Protein AF-A0A3B4TN35-F1 (afdb_monomer)

Organism: Seriola dumerili (NCBI:txid41447)

Foldseek 3Di:
DVVVVVVVVVCVVCCVPPPVCVVPVVVVVVVVVVCPPPPVVVVDDPDPDPPCPPDDD

Secondary structure (DSSP, 8-state):
-HHHHHHHHHHHHHHHHHTHHHH-GGGGHHHHHHTTT--HHHH--S------TT---

Mean predicted aligned error: 9.97 Å

Solvent-accessible surface area (backbone atoms only — not comparable to full-atom values): 3804 Å² total; per-residue (Å²): 109,70,68,61,54,50,54,52,51,53,50,61,71,43,35,72,74,63,48,48,59,73,72,46,52,76,82,48,48,65,56,54,64,77,45,60,92,62,59,63,83,82,70,56,83,86,67,78,85,83,83,60,93,78,66,82,132

pLDDT: mean 80.71, std 14.08, range [55.28, 97.75]

InterPro domains:
  IPR027917 MITRAC7/Phoenixin [PF15061] (2-46)
  IPR027917 MITRAC7/Phoenixin [PTHR34923] (2-56)

Radius of gyration: 17.11 Å; Cα contacts (8 Å, |Δi|>4): 4; chains: 1; bounding box: 42×20×42 Å

Sequence (57 aa):
FVFGGFITAVAAAFYPIFFHPLTHNEEYEVQKMNRAGINQADIQPVVKIWSDPFKPS

Structure (mmCIF, N/CA/C/O backbone):
data_AF-A0A3B4TN35-F1
#
_entry.id   AF-A0A3B4TN35-F1
#
loop_
_atom_site.group_PDB
_atom_site.id
_atom_site.type_symbol
_atom_site.label_atom_id
_atom_site.label_alt_id
_atom_site.label_comp_id
_atom_site.label_asym_id
_atom_site.label_entity_id
_atom_site.label_seq_id
_atom_site.pdbx_PDB_ins_code
_atom_site.Cartn_x
_atom_site.Cartn_y
_atom_site.Cartn_z
_atom_site.occupancy
_atom_site.B_iso_or_equiv
_atom_site.auth_seq_id
_atom_site.auth_comp_id
_atom_site.auth_asym_id
_atom_site.auth_atom_id
_atom_site.pdbx_PDB_model_num
ATOM 1 N N . PHE A 1 1 ? 16.049 -7.823 -21.787 1.00 69.94 1 PHE A N 1
ATOM 2 C CA . PHE A 1 1 ? 16.252 -6.600 -20.981 1.00 69.94 1 PHE A CA 1
ATOM 3 C C . PHE A 1 1 ? 15.006 -5.722 -20.876 1.00 69.94 1 PHE A C 1
ATOM 5 O O . PHE A 1 1 ? 14.615 -5.440 -19.754 1.00 69.94 1 PHE A O 1
ATOM 12 N N . VAL A 1 2 ? 14.331 -5.358 -21.978 1.00 89.25 2 VAL A N 1
ATOM 13 C CA . VAL A 1 2 ? 13.135 -4.478 -21.947 1.00 89.25 2 VAL A CA 1
ATOM 14 C C . VAL A 1 2 ? 12.017 -4.993 -21.027 1.00 89.25 2 VAL A C 1
ATOM 16 O O . VAL A 1 2 ? 11.530 -4.251 -20.182 1.00 89.25 2 VAL A O 1
ATOM 19 N N . PHE A 1 3 ? 11.659 -6.276 -21.130 1.00 92.44 3 PHE A N 1
ATOM 20 C CA . PHE A 1 3 ? 10.577 -6.851 -20.325 1.00 92.44 3 PHE A CA 1
ATOM 21 C C . PHE A 1 3 ? 10.876 -6.849 -18.815 1.00 92.44 3 PHE A C 1
ATOM 23 O O . PHE A 1 3 ? 10.031 -6.456 -18.021 1.00 92.44 3 PHE A O 1
ATOM 30 N N . GLY A 1 4 ? 12.104 -7.204 -18.418 1.00 96.00 4 GLY A N 1
ATOM 31 C CA . GLY A 1 4 ? 12.516 -7.161 -17.011 1.00 96.00 4 GLY A CA 1
ATOM 32 C C . GLY A 1 4 ? 12.492 -5.741 -16.440 1.00 96.00 4 GLY A C 1
ATOM 33 O O . GLY A 1 4 ? 11.953 -5.529 -15.361 1.00 96.00 4 GLY A O 1
ATOM 34 N N . GLY A 1 5 ? 12.990 -4.756 -17.198 1.00 96.44 5 GLY A N 1
ATOM 35 C CA . GLY A 1 5 ? 12.939 -3.347 -16.793 1.00 96.44 5 GLY A CA 1
ATOM 36 C C . GLY A 1 5 ? 11.510 -2.824 -16.625 1.00 96.44 5 GLY A C 1
ATOM 37 O O . GLY A 1 5 ? 11.231 -2.105 -15.669 1.00 96.44 5 GLY A O 1
ATOM 38 N N . PHE A 1 6 ? 10.592 -3.235 -17.506 1.00 96.31 6 PHE A N 1
ATOM 39 C CA . PHE A 1 6 ? 9.177 -2.878 -17.402 1.00 96.31 6 PHE A CA 1
ATOM 40 C C . PHE A 1 6 ? 8.526 -3.438 -16.130 1.00 96.31 6 PHE A C 1
ATOM 42 O O . PHE A 1 6 ? 7.907 -2.681 -15.385 1.00 96.31 6 PHE A O 1
ATOM 49 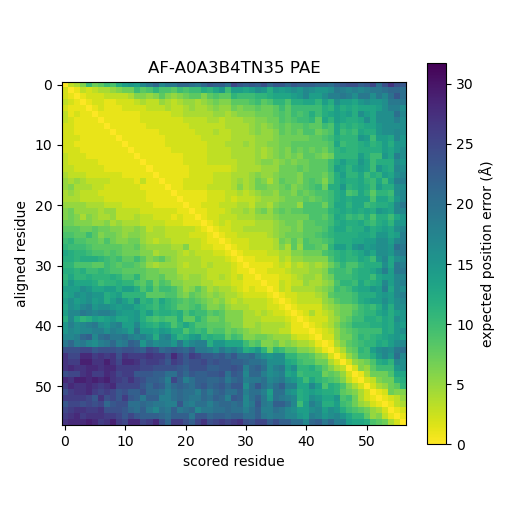N N . ILE A 1 7 ? 8.712 -4.730 -15.832 1.00 97.50 7 ILE A N 1
ATOM 50 C CA . ILE A 1 7 ? 8.164 -5.342 -14.609 1.00 97.50 7 ILE A CA 1
ATOM 51 C C . ILE A 1 7 ? 8.731 -4.671 -13.352 1.00 97.50 7 ILE A C 1
ATOM 53 O O . ILE A 1 7 ? 7.975 -4.373 -12.429 1.00 97.50 7 ILE A O 1
ATOM 57 N N . THR A 1 8 ? 10.030 -4.358 -13.330 1.00 97.06 8 THR A N 1
ATOM 58 C CA . THR A 1 8 ? 10.650 -3.631 -12.211 1.00 97.06 8 THR A CA 1
ATOM 59 C C . THR A 1 8 ? 10.044 -2.241 -12.023 1.00 97.06 8 THR A C 1
ATOM 61 O O . THR A 1 8 ? 9.747 -1.860 -10.894 1.00 9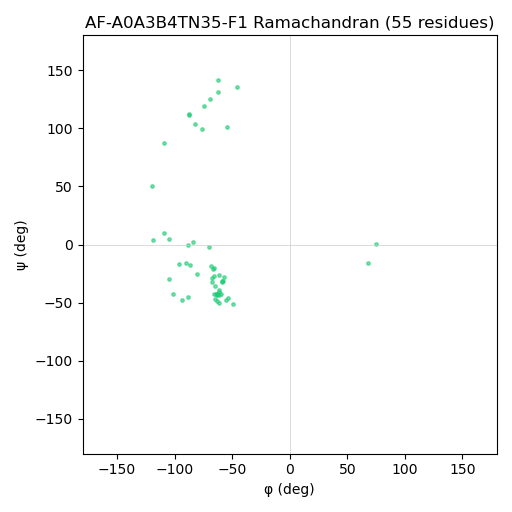7.06 8 THR A O 1
ATOM 64 N N . ALA A 1 9 ? 9.817 -1.490 -13.106 1.00 97.50 9 ALA A N 1
ATOM 65 C CA . ALA A 1 9 ? 9.199 -0.166 -13.031 1.00 97.50 9 ALA A CA 1
ATOM 66 C C . ALA A 1 9 ? 7.763 -0.230 -12.485 1.00 97.50 9 ALA A C 1
ATOM 68 O O . ALA A 1 9 ? 7.395 0.569 -11.625 1.00 97.50 9 ALA A O 1
ATOM 69 N N . VAL A 1 10 ? 6.974 -1.212 -12.933 1.00 97.75 10 VAL A N 1
ATOM 70 C CA . VAL A 1 10 ? 5.615 -1.454 -12.426 1.00 97.75 10 VAL A CA 1
ATOM 71 C C . VAL A 1 10 ? 5.651 -1.787 -10.933 1.00 97.75 10 VAL A C 1
ATOM 73 O O . VAL A 1 10 ? 4.956 -1.148 -10.147 1.00 97.75 10 VAL A O 1
ATOM 76 N N . ALA A 1 11 ? 6.494 -2.733 -10.512 1.00 96.81 11 ALA A N 1
ATOM 77 C CA . ALA A 1 11 ? 6.609 -3.113 -9.105 1.00 96.81 11 ALA A CA 1
ATOM 78 C C . ALA A 1 11 ? 7.032 -1.931 -8.216 1.00 96.81 11 ALA A C 1
ATOM 80 O O . ALA A 1 11 ? 6.449 -1.726 -7.153 1.00 96.81 11 ALA A O 1
ATOM 81 N N . ALA A 1 12 ? 7.989 -1.119 -8.672 1.00 97.19 12 ALA A N 1
ATOM 82 C CA . ALA A 1 12 ? 8.437 0.071 -7.953 1.00 97.19 12 ALA A CA 1
ATOM 83 C C . ALA A 1 12 ? 7.316 1.111 -7.792 1.00 97.19 12 ALA A C 1
ATOM 85 O O . ALA A 1 12 ? 7.144 1.658 -6.705 1.00 97.19 12 ALA A O 1
ATOM 86 N N . ALA A 1 13 ? 6.521 1.348 -8.840 1.00 97.31 13 ALA A N 1
ATOM 87 C CA . ALA A 1 13 ? 5.397 2.282 -8.786 1.00 97.31 13 ALA A CA 1
ATOM 88 C C . ALA A 1 13 ? 4.297 1.829 -7.809 1.00 97.31 13 ALA A C 1
ATOM 90 O O . ALA A 1 13 ? 3.684 2.657 -7.137 1.00 97.31 13 ALA A O 1
ATOM 91 N N . PHE A 1 14 ? 4.059 0.519 -7.706 1.00 96.81 14 PHE A N 1
ATOM 92 C CA . PHE A 1 14 ? 3.011 -0.047 -6.853 1.00 96.81 14 PHE A CA 1
ATOM 93 C C . PHE A 1 14 ? 3.458 -0.379 -5.421 1.00 96.81 14 PHE A C 1
ATOM 95 O O . PHE A 1 14 ? 2.603 -0.539 -4.547 1.00 96.81 14 PHE A O 1
ATOM 102 N N . TYR A 1 15 ? 4.765 -0.447 -5.148 1.00 95.25 15 TYR A N 1
ATOM 103 C CA . TYR A 1 15 ? 5.306 -0.722 -3.813 1.00 95.25 15 TYR A CA 1
ATOM 104 C C . TYR A 1 15 ? 4.697 0.144 -2.691 1.00 95.25 15 TYR A C 1
ATOM 106 O O . TYR A 1 15 ? 4.211 -0.435 -1.713 1.00 95.25 15 TYR A O 1
ATOM 114 N N . PRO A 1 16 ? 4.636 1.489 -2.804 1.00 94.56 16 PRO A N 1
ATOM 115 C CA . PRO A 1 16 ? 4.074 2.321 -1.739 1.00 94.56 16 PRO A CA 1
ATOM 116 C C . PRO A 1 16 ? 2.557 2.159 -1.551 1.00 94.56 16 PRO A C 1
ATOM 118 O O . PRO A 1 16 ? 2.042 2.534 -0.505 1.00 94.56 16 PRO A O 1
ATOM 121 N N . ILE A 1 17 ? 1.834 1.615 -2.535 1.00 93.25 17 ILE A N 1
ATOM 122 C CA . ILE A 1 17 ? 0.368 1.487 -2.492 1.00 93.25 17 ILE A CA 1
ATOM 123 C C . ILE A 1 17 ? -0.041 0.171 -1.831 1.00 93.25 17 ILE A C 1
ATOM 125 O O . ILE A 1 17 ? -0.938 0.157 -0.993 1.00 93.25 17 ILE A O 1
ATOM 129 N N . PHE A 1 18 ? 0.605 -0.936 -2.206 1.00 89.31 18 PHE A N 1
ATOM 130 C CA . PHE A 1 18 ? 0.209 -2.262 -1.727 1.00 89.31 18 PHE A CA 1
ATOM 131 C C . PHE A 1 18 ? 1.090 -2.790 -0.604 1.00 89.31 18 PHE A C 1
ATOM 133 O O . PHE A 1 18 ? 0.572 -3.364 0.342 1.00 89.31 1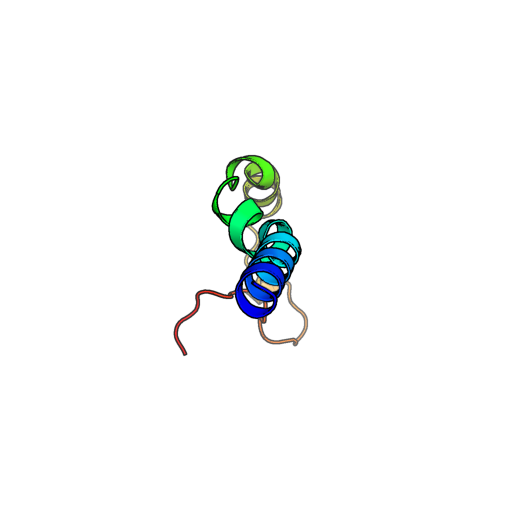8 PHE A O 1
ATOM 140 N N . PHE A 1 19 ? 2.410 -2.630 -0.697 1.00 91.06 19 PHE A N 1
ATOM 141 C CA . PHE A 1 19 ? 3.331 -3.330 0.199 1.00 91.06 19 PHE A CA 1
ATOM 142 C C . PHE A 1 19 ? 3.688 -2.490 1.416 1.00 91.06 19 PHE A C 1
ATOM 144 O O . PHE A 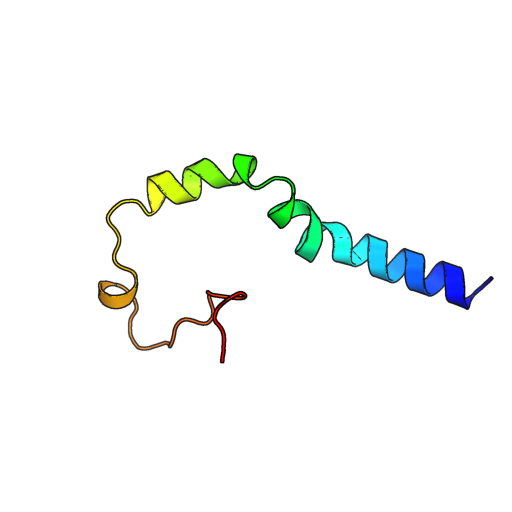1 19 ? 3.576 -2.982 2.534 1.00 91.06 19 PHE A O 1
ATOM 151 N N . HIS A 1 20 ? 4.048 -1.220 1.213 1.00 91.38 20 HIS A N 1
ATOM 152 C CA . HIS A 1 20 ? 4.441 -0.335 2.310 1.00 91.38 20 HIS A CA 1
ATOM 153 C C . HIS A 1 20 ? 3.395 -0.257 3.435 1.00 91.38 20 HIS A C 1
ATOM 155 O O . HIS A 1 20 ? 3.786 -0.427 4.589 1.00 91.38 20 HIS A O 1
ATOM 161 N N . PRO A 1 21 ? 2.084 -0.085 3.157 1.00 87.25 21 PRO A N 1
ATOM 162 C CA . PRO A 1 21 ? 1.096 0.026 4.227 1.00 87.25 21 PRO A CA 1
ATOM 163 C C . PRO A 1 21 ? 0.911 -1.280 5.005 1.00 87.25 21 PRO A C 1
ATOM 165 O O . PRO A 1 21 ? 0.585 -1.247 6.185 1.00 87.25 21 PRO A O 1
ATOM 168 N N . LEU A 1 22 ? 1.139 -2.427 4.353 1.00 85.31 22 LEU A N 1
ATOM 169 C CA . LEU A 1 22 ? 1.020 -3.748 4.972 1.00 85.31 22 LEU A CA 1
ATOM 170 C C . LEU A 1 22 ? 2.248 -4.128 5.799 1.00 85.31 22 LEU A C 1
ATOM 172 O O . LEU A 1 22 ? 2.128 -4.961 6.695 1.00 85.31 22 LEU A O 1
ATOM 176 N N . THR A 1 23 ? 3.418 -3.566 5.495 1.00 89.44 23 THR A N 1
ATOM 177 C CA . THR A 1 23 ? 4.660 -3.845 6.226 1.00 89.44 23 THR A CA 1
ATOM 178 C C . THR A 1 23 ? 4.970 -2.823 7.316 1.00 89.44 23 THR A C 1
ATOM 180 O O . THR A 1 23 ? 5.743 -3.160 8.204 1.00 89.44 23 THR A O 1
ATOM 183 N N . HIS A 1 24 ? 4.340 -1.644 7.284 1.00 88.00 24 HIS A N 1
ATOM 184 C CA . HIS A 1 24 ? 4.506 -0.563 8.266 1.00 88.00 24 HIS A CA 1
ATOM 185 C C . HIS A 1 24 ? 3.169 -0.237 8.950 1.00 88.00 24 HIS A C 1
ATOM 187 O O . HIS A 1 24 ? 2.717 0.910 8.987 1.00 88.00 24 HIS A O 1
ATOM 193 N N . ASN A 1 25 ? 2.474 -1.264 9.454 1.00 83.06 25 ASN A N 1
ATOM 194 C CA . ASN A 1 25 ? 1.166 -1.080 10.101 1.00 83.06 25 ASN A CA 1
ATOM 195 C C . ASN A 1 25 ? 1.257 -0.189 11.351 1.00 83.06 25 ASN A C 1
ATOM 197 O O . ASN A 1 25 ? 0.282 0.476 11.707 1.00 83.06 25 ASN A O 1
ATOM 201 N N . GLU A 1 26 ? 2.423 -0.156 11.997 1.00 86.75 26 GLU A N 1
ATOM 202 C CA . GLU A 1 26 ? 2.723 0.645 13.178 1.00 86.75 26 GLU A CA 1
ATOM 203 C C . GLU A 1 26 ? 2.533 2.153 12.948 1.00 86.75 26 GLU A C 1
ATOM 205 O O . GLU A 1 26 ? 2.107 2.869 13.856 1.00 86.75 26 GLU A O 1
ATOM 210 N N . GLU A 1 27 ? 2.755 2.641 11.723 1.00 86.06 27 GLU A N 1
ATOM 211 C CA . GLU A 1 27 ? 2.531 4.047 11.352 1.00 86.06 27 GLU A CA 1
ATOM 212 C C . GLU A 1 2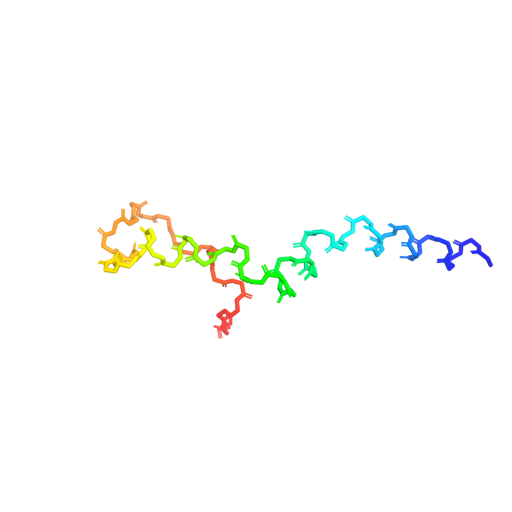7 ? 1.045 4.433 11.426 1.00 86.06 27 GLU A C 1
ATOM 214 O O . GLU A 1 27 ? 0.688 5.606 11.556 1.00 86.06 27 GLU A O 1
ATOM 219 N N . TYR A 1 28 ? 0.157 3.438 11.389 1.00 80.69 28 TYR A N 1
ATOM 220 C CA . TYR A 1 28 ? -1.289 3.617 11.369 1.00 80.69 28 TYR A CA 1
ATOM 221 C C . TYR A 1 28 ? -1.973 3.212 12.682 1.00 80.69 28 TYR A C 1
ATOM 223 O O . TYR A 1 28 ? -3.205 3.226 12.748 1.00 80.69 28 TYR A O 1
ATOM 231 N N . GLU A 1 29 ? -1.230 2.932 13.760 1.00 83.94 29 GLU A N 1
ATOM 232 C CA . GLU A 1 29 ? -1.807 2.609 15.083 1.00 83.94 29 GLU A CA 1
ATOM 233 C C . GLU A 1 29 ? -2.710 3.728 15.617 1.00 83.94 29 GLU A C 1
ATOM 235 O O . GLU A 1 29 ? -3.729 3.468 16.259 1.00 83.94 29 GLU A O 1
ATOM 240 N N . VAL A 1 30 ? -2.412 4.987 15.277 1.00 86.81 30 VAL A N 1
ATOM 241 C CA . VAL A 1 30 ? -3.257 6.141 15.629 1.00 86.81 30 VAL A CA 1
ATOM 242 C C . VAL A 1 30 ? -4.671 6.001 15.052 1.00 86.81 30 VAL A C 1
ATOM 244 O O . VAL A 1 30 ? -5.640 6.409 15.692 1.00 86.81 30 VAL A O 1
ATOM 247 N N . GLN A 1 31 ? -4.837 5.360 13.889 1.00 81.50 31 GLN A N 1
ATOM 248 C CA . GLN A 1 31 ? -6.167 5.095 13.332 1.00 81.50 31 GLN A CA 1
ATOM 249 C C . GLN A 1 31 ? -6.956 4.092 14.172 1.00 81.50 31 GLN A C 1
ATOM 251 O O . GLN A 1 31 ? -8.177 4.216 14.258 1.00 81.50 31 GLN A O 1
ATOM 256 N N . LYS A 1 32 ? -6.287 3.125 14.814 1.00 80.44 32 LYS A N 1
ATOM 257 C CA . LYS A 1 32 ? -6.948 2.178 15.721 1.00 80.44 32 LYS A CA 1
ATOM 258 C C . LYS A 1 32 ? -7.489 2.896 16.951 1.00 80.44 32 LYS A C 1
ATOM 260 O O . LYS A 1 32 ? -8.629 2.652 17.329 1.00 80.44 32 LYS A O 1
ATOM 265 N N . MET A 1 33 ? -6.714 3.823 17.519 1.00 86.00 33 MET A N 1
ATOM 266 C CA . MET A 1 33 ? -7.169 4.656 18.637 1.00 86.00 33 MET A CA 1
ATOM 267 C C . MET A 1 33 ? -8.321 5.579 18.223 1.00 86.00 33 MET A C 1
ATOM 269 O O . MET A 1 33 ? -9.351 5.606 18.889 1.00 86.00 33 MET A O 1
ATOM 273 N N . ASN A 1 34 ? -8.202 6.262 17.081 1.00 83.81 34 ASN A N 1
ATOM 274 C CA . ASN A 1 34 ? -9.238 7.175 16.582 1.00 83.81 34 ASN A CA 1
ATOM 275 C 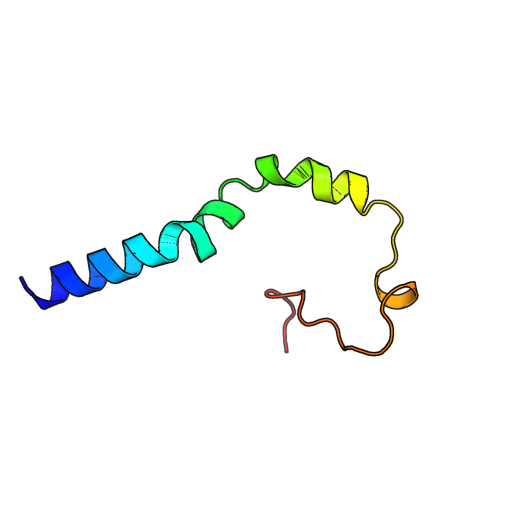C . ASN A 1 34 ? -10.546 6.468 16.184 1.00 83.81 34 ASN A C 1
ATOM 277 O O . ASN A 1 34 ? -11.588 7.114 16.107 1.00 83.81 34 ASN A O 1
ATOM 281 N N . ARG A 1 35 ? -10.503 5.159 15.906 1.00 79.75 35 ARG A N 1
ATOM 282 C CA . ARG A 1 35 ? -11.677 4.333 15.572 1.00 79.75 35 ARG A CA 1
ATOM 283 C C . ARG A 1 35 ? -12.130 3.425 16.715 1.00 79.75 35 ARG A C 1
ATOM 285 O O . ARG A 1 35 ? -13.051 2.631 16.526 1.00 79.75 35 ARG A O 1
ATOM 292 N N . ALA A 1 36 ? -11.515 3.520 17.891 1.00 85.62 36 ALA A N 1
ATOM 293 C CA . ALA A 1 36 ? -11.912 2.717 19.037 1.00 85.62 36 ALA A CA 1
ATOM 294 C C . ALA A 1 36 ? -13.355 3.054 19.448 1.00 85.62 36 ALA A C 1
ATOM 296 O O . ALA A 1 36 ? -13.725 4.219 19.571 1.00 85.62 36 ALA A O 1
ATOM 297 N N . GLY A 1 37 ? -14.184 2.025 19.637 1.00 84.75 37 GLY A N 1
ATOM 298 C CA . GLY A 1 37 ? -15.590 2.192 20.021 1.00 84.75 37 GLY A CA 1
ATOM 299 C C . GLY A 1 37 ? -16.525 2.667 18.901 1.00 84.75 37 GLY A C 1
ATOM 300 O O . GLY A 1 37 ? -17.721 2.798 19.145 1.00 84.75 37 GLY A O 1
ATOM 301 N N . ILE A 1 38 ? -16.025 2.883 17.678 1.00 81.88 38 ILE A N 1
ATOM 302 C CA . ILE A 1 38 ? -16.867 3.193 16.519 1.00 81.88 38 ILE A CA 1
ATOM 303 C C . ILE A 1 38 ? -17.327 1.890 15.862 1.00 81.88 38 ILE A C 1
ATOM 305 O O . ILE A 1 38 ? -16.538 1.180 15.236 1.00 81.88 38 ILE A O 1
ATOM 309 N N . ASN A 1 39 ? -18.626 1.597 15.949 1.00 78.69 39 ASN A N 1
ATOM 310 C CA . ASN A 1 39 ? -19.251 0.601 15.089 1.00 78.69 39 ASN A CA 1
ATOM 311 C C . ASN A 1 39 ? -19.592 1.248 13.742 1.00 78.69 39 ASN A C 1
ATOM 313 O O . ASN A 1 39 ? -20.556 1.999 13.613 1.00 78.69 39 ASN A O 1
ATOM 317 N N . GLN A 1 40 ? -18.784 0.956 12.725 1.00 70.94 40 GLN A N 1
ATOM 318 C CA . GLN A 1 40 ? -18.897 1.574 11.403 1.00 70.94 40 GLN A CA 1
ATOM 319 C C . GLN A 1 40 ? -20.279 1.377 10.752 1.00 70.94 40 GLN A C 1
ATOM 321 O O . GLN A 1 40 ? -20.709 2.227 9.970 1.00 70.94 40 GLN A O 1
ATOM 326 N N . ALA A 1 41 ? -20.976 0.287 11.093 1.00 72.94 41 ALA A N 1
ATOM 327 C CA . ALA A 1 41 ? -22.325 -0.000 10.613 1.00 72.94 41 ALA A CA 1
ATOM 328 C C . ALA A 1 41 ? -23.372 1.003 11.126 1.00 72.94 41 ALA A C 1
ATOM 330 O O . ALA A 1 41 ? -24.356 1.249 10.434 1.00 72.94 41 ALA A O 1
ATOM 331 N N . ASP A 1 42 ? -23.129 1.612 12.288 1.00 79.62 42 ASP A N 1
ATOM 332 C CA . ASP A 1 42 ? -24.049 2.564 12.919 1.00 79.62 42 ASP A CA 1
ATOM 333 C C . ASP A 1 42 ? -23.828 4.001 12.414 1.00 79.62 42 ASP A C 1
ATOM 335 O O . ASP A 1 42 ? -24.697 4.855 12.574 1.00 79.62 42 ASP A O 1
ATOM 339 N N . ILE A 1 43 ? -22.669 4.281 11.798 1.00 73.19 43 ILE A N 1
ATOM 340 C CA . ILE A 1 43 ? -22.287 5.627 11.333 1.00 73.19 43 ILE A CA 1
ATOM 341 C C . ILE A 1 43 ? -22.403 5.780 9.811 1.00 73.19 43 ILE A C 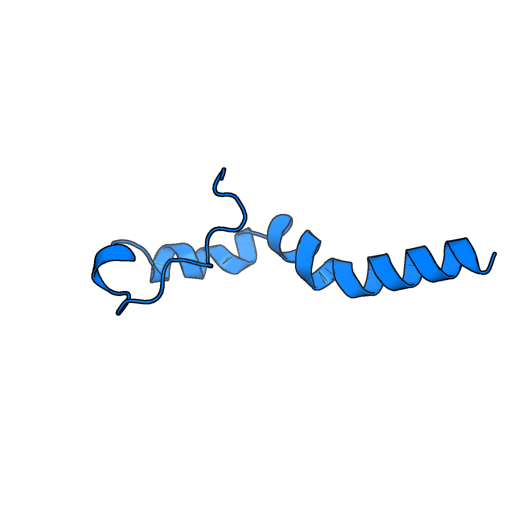1
ATOM 343 O O . ILE A 1 43 ? -22.645 6.888 9.336 1.00 73.19 43 ILE A O 1
ATOM 347 N N . GLN A 1 44 ? -22.227 4.719 9.014 1.00 71.06 44 GLN A N 1
ATOM 348 C CA . GLN A 1 44 ? -22.218 4.865 7.554 1.00 71.06 44 GLN A CA 1
ATOM 349 C C . GLN A 1 44 ? -23.623 5.084 6.969 1.00 71.06 44 GLN A C 1
ATOM 351 O O . GLN A 1 44 ? -24.465 4.186 7.029 1.00 71.06 44 GLN A O 1
ATOM 356 N N . PRO A 1 45 ? -23.875 6.228 6.302 1.00 62.50 45 PRO A N 1
ATOM 357 C CA . PRO A 1 45 ? -25.117 6.432 5.582 1.00 62.50 45 PRO A CA 1
ATOM 358 C C . PRO A 1 45 ? -25.070 5.647 4.262 1.00 62.50 45 PRO A C 1
ATOM 360 O O . PRO A 1 45 ? -24.497 6.090 3.273 1.00 62.50 45 PRO A O 1
ATOM 363 N N . VAL A 1 46 ? -25.693 4.466 4.252 1.00 60.59 46 VAL A N 1
ATOM 364 C CA . VAL A 1 46 ? -26.241 3.768 3.066 1.00 60.59 46 VAL A CA 1
ATOM 365 C C . VAL A 1 46 ? -25.238 3.229 2.018 1.00 60.59 46 VAL A C 1
ATOM 367 O O . VAL A 1 46 ? -25.600 2.340 1.248 1.00 60.59 46 VAL A O 1
ATOM 370 N N . VAL A 1 47 ? -23.967 3.642 1.988 1.00 60.12 47 VAL A N 1
ATOM 371 C CA . VAL A 1 47 ? -22.966 3.069 1.063 1.00 60.12 47 VAL A CA 1
ATOM 372 C C . VAL A 1 47 ? -22.296 1.842 1.691 1.00 60.12 47 VAL A C 1
ATOM 374 O O . VAL A 1 47 ? -21.564 1.961 2.669 1.00 60.12 47 VAL A O 1
ATOM 377 N N . LYS A 1 48 ? -22.556 0.654 1.124 1.00 58.41 48 LYS A N 1
ATOM 378 C CA . LYS A 1 48 ? -21.947 -0.635 1.510 1.00 58.41 48 LYS A CA 1
ATOM 379 C C . LYS A 1 48 ? -20.427 -0.491 1.674 1.00 58.41 48 LYS A C 1
ATOM 381 O O . LYS A 1 48 ? -19.781 0.103 0.826 1.00 58.41 48 LYS A O 1
ATOM 386 N N . ILE A 1 49 ? -19.873 -1.056 2.745 1.00 60.03 49 ILE A N 1
ATOM 387 C CA . ILE A 1 49 ? -18.448 -1.035 3.117 1.00 60.03 49 ILE A CA 1
ATOM 388 C C . ILE A 1 49 ? -17.580 -1.573 1.959 1.00 60.03 49 ILE A C 1
ATOM 390 O O . ILE A 1 49 ? -17.479 -2.782 1.776 1.00 60.03 49 ILE A O 1
ATOM 394 N N . TRP A 1 50 ? -16.942 -0.682 1.190 1.00 56.16 50 TRP A N 1
ATOM 395 C CA . TRP A 1 50 ? -15.846 -1.013 0.253 1.00 56.16 50 TRP A CA 1
ATOM 396 C C . TRP A 1 50 ? -14.481 -1.064 0.961 1.00 56.16 50 TRP A C 1
ATOM 398 O O . TRP A 1 50 ? -13.448 -1.247 0.328 1.00 56.16 50 TRP A O 1
ATOM 408 N N . SER A 1 51 ? -14.460 -0.853 2.278 1.00 55.81 51 SER A N 1
ATOM 409 C CA . SER A 1 51 ? -13.246 -0.608 3.059 1.00 55.81 51 SER A CA 1
ATOM 410 C C . SER A 1 51 ? -12.559 -1.864 3.594 1.00 55.81 51 SER A C 1
ATOM 412 O O . SER A 1 51 ? -11.542 -1.725 4.268 1.00 55.81 51 SER A O 1
ATOM 414 N N . ASP A 1 52 ? -13.096 -3.060 3.336 1.00 57.53 52 ASP A N 1
ATOM 415 C CA . ASP A 1 52 ? -12.495 -4.318 3.788 1.00 57.53 52 ASP A CA 1
ATOM 416 C C . ASP A 1 52 ? -11.904 -5.095 2.598 1.00 57.53 52 ASP A C 1
ATOM 418 O O . ASP A 1 52 ? -12.595 -5.922 1.998 1.00 57.53 52 ASP A O 1
ATOM 422 N N . PRO A 1 53 ? -10.639 -4.825 2.222 1.00 55.28 53 PRO A N 1
ATOM 423 C CA . PRO A 1 53 ? -9.968 -5.507 1.116 1.00 55.28 53 PRO A CA 1
ATOM 424 C C . PRO A 1 53 ? -9.636 -6.980 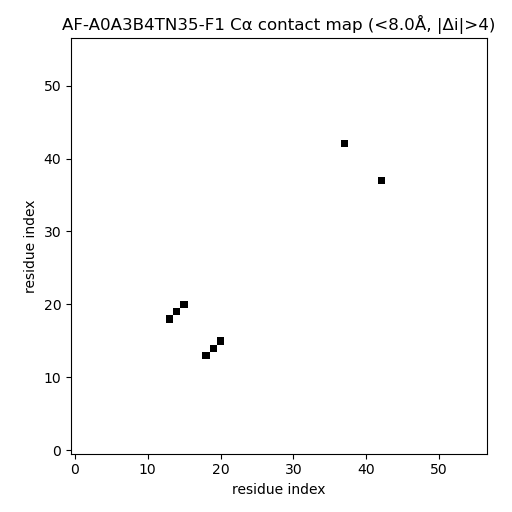1.413 1.00 55.28 53 PRO A C 1
ATOM 426 O O . PRO A 1 53 ? -9.101 -7.660 0.540 1.00 55.28 53 PRO A O 1
ATOM 429 N N . PHE A 1 54 ? -9.942 -7.481 2.616 1.00 59.59 54 PHE A N 1
ATOM 430 C CA . PHE A 1 54 ? -9.633 -8.843 3.057 1.00 59.59 54 PHE A CA 1
ATOM 431 C C . PHE A 1 54 ? -10.877 -9.670 3.399 1.00 59.59 54 PHE A C 1
ATOM 433 O O . PHE A 1 54 ? -10.747 -10.819 3.828 1.00 59.59 54 PHE A O 1
ATOM 440 N N . LYS A 1 55 ? -12.084 -9.127 3.201 1.00 56.53 55 LYS A N 1
ATOM 441 C CA . LYS A 1 55 ? -13.317 -9.882 3.424 1.00 56.53 55 LYS A CA 1
ATOM 442 C C . LYS A 1 55 ? -13.459 -10.973 2.355 1.00 56.53 55 LYS A C 1
ATOM 444 O O . LYS A 1 55 ? -13.445 -10.643 1.168 1.00 56.53 55 LYS A O 1
ATOM 449 N N . PRO A 1 56 ? -13.619 -12.254 2.736 1.00 57.56 56 PRO A N 1
ATOM 450 C CA . PRO A 1 56 ? -13.968 -13.292 1.777 1.00 57.56 56 PRO A CA 1
ATOM 451 C C . PRO A 1 56 ? -15.335 -12.978 1.156 1.00 57.56 56 PRO A C 1
ATOM 453 O O . PRO A 1 56 ? -16.225 -12.477 1.850 1.00 57.56 56 PRO A O 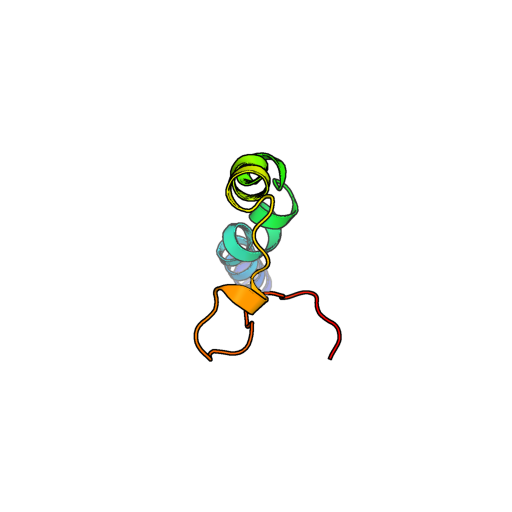1
ATOM 456 N N . SER A 1 57 ? -15.466 -13.258 -0.143 1.00 59.50 57 SER A N 1
ATOM 457 C CA . SER A 1 57 ? -16.702 -13.105 -0.925 1.00 59.50 57 SER A CA 1
ATOM 458 C C . SER A 1 57 ? -17.843 -13.970 -0.409 1.00 59.50 57 SER A C 1
ATOM 460 O O . SER A 1 57 ? -17.563 -15.165 -0.156 1.00 59.50 57 SER A O 1
#